Protein AF-A0A0L7LI55-F1 (afdb_monomer_lite)

Secondary structure (DSSP, 8-state):
--TTS---BTTTBT----HHHHHHHHHT--PPPPEEEEEEEEE---EEPPSSS---------TTTTSTT--SEEEEEEEEEEE--S-GGGB------TT-------B-EEEEEEEEEEEESSPTTTT---SSTTSHHHHHHHHHHHHHTT-

Sequence (151 aa):
MNGVGLEFNHLFGFGVLDAGAMTALAANWRSVPPRYHCEAGAVNTHMEVPTEGTIKLTIDTSACAGTPSEVRYLEHVQAVVSANATRRGDLELFLTSPMGTNPDSWRGFVRGWSLVLHGTRSAPYAQLEPQDPHSKLAVVKKAHEDNAAIK

Organism: Operophtera brumata (NCBI:txid104452)

InterPro domains:
  IPR002884 P domain [PF01483] (74-101)
  IPR002884 P domain [PS51829] (31-151)
  IPR008979 Galactose-binding-like domain superfamily [SSF49785] (24-125)

Structure (mmCIF, N/CA/C/O backbone):
data_AF-A0A0L7LI55-F1
#
_entry.id   AF-A0A0L7LI55-F1
#
loop_
_atom_site.group_PDB
_atom_site.id
_atom_site.type_symbol
_atom_site.label_atom_id
_atom_site.label_alt_id
_atom_site.label_comp_id
_atom_site.label_asym_id
_atom_site.label_entity_id
_atom_site.label_seq_id
_atom_site.pdbx_PDB_ins_code
_atom_site.Cartn_x
_atom_site.Cartn_y
_atom_site.Cartn_z
_atom_site.occupancy
_atom_site.B_iso_or_equiv
_atom_site.auth_seq_id
_atom_site.auth_comp_id
_atom_site.auth_asym_id
_atom_site.auth_atom_id
_atom_site.pdbx_PDB_model_num
ATOM 1 N N . MET A 1 1 ? -3.798 10.333 -5.247 1.00 78.56 1 MET A N 1
ATOM 2 C CA . MET A 1 1 ? -2.367 10.039 -5.478 1.00 78.56 1 MET A CA 1
ATOM 3 C C . MET A 1 1 ? -1.773 9.505 -4.182 1.00 78.56 1 MET A C 1
ATOM 5 O O . MET A 1 1 ? -2.159 9.998 -3.130 1.00 78.56 1 MET A O 1
ATOM 9 N N . ASN A 1 2 ? -0.935 8.469 -4.234 1.00 84.81 2 ASN A N 1
ATOM 10 C CA . ASN A 1 2 ? -0.283 7.882 -3.060 1.00 84.81 2 ASN A CA 1
ATOM 11 C C . ASN A 1 2 ? 1.056 8.580 -2.740 1.00 84.81 2 ASN A C 1
ATOM 13 O O . ASN A 1 2 ? 1.486 9.469 -3.474 1.00 84.81 2 ASN A O 1
ATOM 17 N N . GLY A 1 3 ? 1.737 8.144 -1.674 1.00 82.94 3 GLY A N 1
ATOM 18 C CA . GLY A 1 3 ? 2.990 8.756 -1.210 1.00 82.94 3 GLY A CA 1
ATOM 19 C C . GLY A 1 3 ? 4.163 8.715 -2.201 1.00 82.94 3 GLY A C 1
ATOM 20 O O . GLY A 1 3 ? 5.099 9.489 -2.051 1.00 82.94 3 GLY A O 1
ATOM 21 N N . VAL A 1 4 ? 4.120 7.863 -3.231 1.00 87.75 4 VAL A N 1
ATOM 22 C CA . VAL A 1 4 ? 5.161 7.791 -4.277 1.00 87.75 4 VAL A CA 1
ATOM 23 C C . VAL A 1 4 ? 4.740 8.464 -5.588 1.00 87.75 4 VAL A C 1
ATOM 25 O O . VAL A 1 4 ? 5.432 8.333 -6.590 1.00 87.75 4 VAL A O 1
ATOM 28 N N . GLY A 1 5 ? 3.605 9.170 -5.609 1.00 87.62 5 GLY A N 1
ATOM 29 C CA . GLY A 1 5 ? 3.144 9.909 -6.787 1.00 87.62 5 GLY A CA 1
ATOM 30 C C . GLY A 1 5 ? 2.316 9.096 -7.788 1.00 87.62 5 GLY A C 1
ATOM 31 O O . GLY A 1 5 ? 2.002 9.595 -8.864 1.00 87.62 5 GLY A O 1
ATOM 32 N N . LEU A 1 6 ? 1.925 7.860 -7.456 1.00 90.69 6 LEU A N 1
ATOM 33 C CA . LEU A 1 6 ? 1.047 7.053 -8.304 1.00 90.69 6 LEU A CA 1
ATOM 34 C C . LEU A 1 6 ? -0.430 7.299 -7.986 1.00 90.69 6 LEU A C 1
ATOM 36 O O . LEU A 1 6 ? -0.837 7.435 -6.828 1.00 90.69 6 LEU A O 1
ATOM 40 N N . GLU A 1 7 ? -1.263 7.310 -9.020 1.00 90.12 7 GLU A N 1
ATOM 41 C CA . GLU A 1 7 ? -2.712 7.287 -8.854 1.00 90.12 7 GLU A CA 1
ATOM 42 C C . GLU A 1 7 ? -3.189 5.896 -8.441 1.00 90.12 7 GLU A C 1
ATOM 44 O O . GLU A 1 7 ? -2.714 4.877 -8.941 1.00 90.12 7 GLU A O 1
ATOM 49 N N . PHE A 1 8 ? -4.136 5.864 -7.508 1.00 89.56 8 PHE A N 1
ATOM 50 C CA . PHE A 1 8 ? -4.749 4.642 -7.016 1.00 89.56 8 PHE A CA 1
ATOM 51 C C . PHE A 1 8 ? -6.235 4.891 -6.796 1.00 89.56 8 PHE A C 1
ATOM 53 O O . PHE A 1 8 ? -6.627 5.949 -6.298 1.00 89.56 8 PHE A O 1
ATOM 60 N N . ASN A 1 9 ? -7.047 3.901 -7.140 1.00 90.19 9 ASN A N 1
ATOM 61 C CA . ASN A 1 9 ? -8.477 3.899 -6.901 1.00 90.19 9 ASN A CA 1
ATOM 62 C C . ASN A 1 9 ? -8.900 2.555 -6.294 1.00 90.19 9 ASN A C 1
ATOM 64 O O . ASN A 1 9 ? -8.421 1.506 -6.714 1.00 90.19 9 ASN A O 1
ATOM 68 N N . HIS A 1 10 ? -9.832 2.566 -5.344 1.00 86.56 10 HIS A N 1
ATOM 69 C CA . HIS A 1 10 ? -10.284 1.337 -4.684 1.00 86.56 10 HIS A CA 1
ATOM 70 C C . HIS A 1 10 ? -11.011 0.352 -5.618 1.00 86.56 10 HIS A C 1
ATOM 72 O O . HIS A 1 10 ? -10.994 -0.845 -5.350 1.00 86.56 10 HIS A O 1
ATOM 78 N N . LEU A 1 11 ? -11.618 0.826 -6.712 1.00 90.38 11 LEU A N 1
ATOM 79 C CA . LEU A 1 11 ? -12.323 -0.008 -7.693 1.00 90.38 11 LEU A CA 1
ATOM 80 C C . LEU A 1 11 ? -11.397 -0.548 -8.791 1.00 90.38 11 LEU A C 1
ATOM 82 O O . LEU A 1 11 ? -11.627 -1.642 -9.298 1.00 90.38 11 LEU A O 1
ATOM 86 N N . PHE A 1 12 ? -10.361 0.211 -9.167 1.00 91.56 12 PHE A N 1
ATOM 87 C CA . PHE A 1 12 ? -9.531 -0.081 -10.349 1.00 91.56 12 PHE A CA 1
ATOM 88 C C . PHE A 1 12 ? -8.035 -0.250 -10.043 1.00 91.56 12 PHE A C 1
ATOM 90 O O . PHE A 1 12 ? -7.229 -0.442 -10.953 1.00 91.56 12 PHE A O 1
ATOM 97 N N . GLY A 1 13 ? -7.634 -0.156 -8.776 1.00 93.06 13 GLY A N 1
ATOM 98 C CA . GLY A 1 13 ? -6.241 -0.215 -8.351 1.00 93.06 13 GLY A CA 1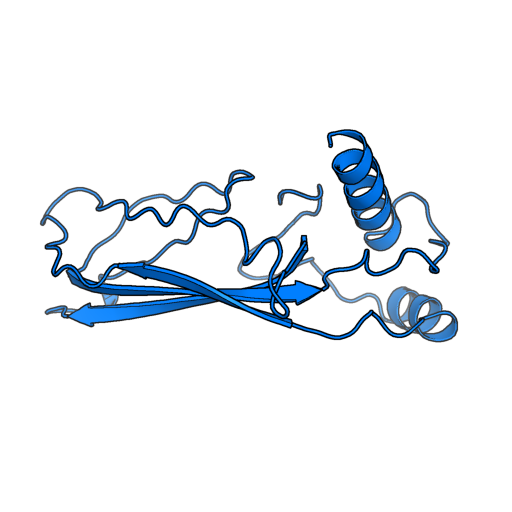
ATOM 99 C C . GLY A 1 13 ? -5.399 0.869 -9.021 1.00 93.06 13 GLY A C 1
ATOM 100 O O . GLY A 1 13 ? -5.746 2.048 -8.994 1.00 93.06 13 GLY A O 1
ATOM 101 N N . PHE A 1 14 ? -4.300 0.458 -9.652 1.00 93.75 14 PHE A N 1
ATOM 102 C CA . PHE A 1 14 ? -3.416 1.343 -10.416 1.00 93.75 14 PHE A CA 1
ATOM 103 C C . PHE A 1 14 ? -3.878 1.566 -11.872 1.00 93.75 14 PHE A C 1
ATOM 105 O O . PHE A 1 14 ? -3.106 2.089 -12.675 1.00 93.75 14 PHE A O 1
ATOM 112 N N . GLY A 1 15 ? -5.093 1.159 -12.248 1.00 94.69 15 GLY A N 1
ATOM 113 C CA . GLY A 1 15 ? -5.648 1.329 -13.594 1.00 94.69 15 GLY A CA 1
ATOM 114 C C . GLY A 1 15 ? -5.561 0.076 -14.470 1.00 94.69 15 GLY A C 1
ATOM 115 O O . GLY A 1 15 ? -5.266 -1.020 -13.998 1.00 94.69 15 GLY A O 1
ATOM 116 N N . VAL A 1 16 ? -5.845 0.249 -15.761 1.00 94.88 16 VAL A N 1
ATOM 117 C CA . VAL A 1 16 ? -5.957 -0.845 -16.740 1.00 94.88 16 VAL A CA 1
ATOM 118 C C . VAL A 1 16 ? -4.604 -1.528 -16.975 1.00 94.88 16 VAL A C 1
ATOM 120 O O . VAL A 1 16 ? -3.557 -0.878 -16.990 1.00 94.88 16 VAL A O 1
ATOM 123 N N . LEU A 1 17 ? -4.633 -2.850 -17.157 1.00 95.00 17 LEU A N 1
ATOM 124 C CA . LEU A 1 17 ? -3.458 -3.641 -17.518 1.00 95.00 17 LEU A CA 1
ATOM 125 C C . LEU A 1 17 ? -3.086 -3.412 -18.985 1.00 95.00 17 LEU A C 1
ATOM 127 O O . LEU A 1 17 ? -3.921 -3.569 -19.874 1.00 95.00 17 LEU A O 1
ATOM 131 N N . ASP A 1 18 ? -1.813 -3.123 -19.230 1.00 94.38 18 ASP A N 1
ATOM 132 C CA . ASP A 1 18 ? -1.231 -3.077 -20.568 1.00 94.38 18 ASP A CA 1
ATOM 133 C C . ASP A 1 18 ? -0.339 -4.309 -20.763 1.00 94.38 18 ASP A C 1
ATOM 135 O O . ASP A 1 18 ? 0.761 -4.399 -20.214 1.00 94.38 18 ASP A O 1
ATOM 139 N N . ALA A 1 19 ? -0.826 -5.279 -21.538 1.00 95.88 19 ALA A N 1
ATOM 140 C CA . ALA A 1 19 ? -0.105 -6.522 -21.802 1.00 95.88 19 ALA A CA 1
ATOM 141 C C . ALA A 1 19 ? 1.231 -6.295 -22.539 1.00 95.88 19 ALA A C 1
ATOM 143 O O . ALA A 1 19 ? 2.200 -7.018 -22.291 1.00 95.88 19 ALA A O 1
ATOM 144 N N . GLY A 1 20 ? 1.306 -5.287 -23.414 1.00 93.94 20 GLY A N 1
ATOM 145 C CA . GLY A 1 20 ? 2.529 -4.926 -24.129 1.00 93.94 20 GLY A CA 1
ATOM 146 C C . GLY A 1 20 ? 3.574 -4.359 -23.173 1.00 93.94 20 GLY A C 1
ATOM 147 O O . GLY A 1 20 ? 4.702 -4.848 -23.123 1.00 93.94 20 GLY A O 1
ATOM 148 N N . ALA A 1 21 ? 3.178 -3.402 -22.332 1.00 91.69 21 ALA A N 1
ATOM 149 C CA . ALA A 1 21 ? 4.071 -2.825 -21.331 1.00 91.69 21 ALA A CA 1
ATOM 150 C C . ALA A 1 21 ? 4.513 -3.857 -20.277 1.00 91.69 21 ALA A C 1
ATOM 152 O O . ALA A 1 21 ? 5.678 -3.875 -19.876 1.00 91.69 21 ALA A O 1
ATOM 153 N N . MET A 1 22 ? 3.614 -4.753 -19.849 1.00 93.75 22 MET A N 1
ATOM 154 C CA . MET A 1 22 ? 3.940 -5.811 -18.886 1.00 93.75 22 MET A CA 1
ATOM 155 C C . MET A 1 22 ? 4.967 -6.801 -19.438 1.00 93.75 22 MET A C 1
ATOM 157 O O . MET A 1 22 ? 5.927 -7.125 -18.744 1.00 93.75 22 MET A O 1
ATOM 161 N N . THR A 1 23 ? 4.788 -7.278 -20.673 1.00 95.00 23 THR A N 1
ATOM 162 C CA . THR A 1 23 ? 5.717 -8.237 -21.296 1.00 95.00 23 THR A CA 1
ATOM 163 C C . THR A 1 23 ? 7.066 -7.593 -21.624 1.00 95.00 23 THR A C 1
ATOM 165 O O . THR A 1 23 ? 8.105 -8.202 -21.370 1.00 95.00 23 THR A O 1
ATOM 168 N N . ALA A 1 24 ? 7.070 -6.340 -22.093 1.00 92.06 24 ALA A N 1
ATOM 169 C CA . ALA A 1 24 ? 8.290 -5.568 -22.325 1.00 92.06 24 ALA A CA 1
ATOM 170 C C . ALA A 1 24 ? 9.098 -5.346 -21.034 1.00 92.06 24 ALA A C 1
ATOM 172 O O . ALA A 1 24 ? 10.321 -5.505 -21.030 1.00 92.06 24 ALA A O 1
ATOM 173 N N . LEU A 1 25 ? 8.421 -5.034 -19.922 1.00 92.81 25 LEU A N 1
ATOM 174 C CA . LEU A 1 25 ? 9.063 -4.898 -18.615 1.00 92.81 25 LEU A CA 1
ATOM 175 C C . LEU A 1 25 ? 9.547 -6.251 -18.071 1.00 92.81 25 LEU A C 1
ATOM 177 O O . LEU A 1 25 ? 10.646 -6.329 -17.526 1.00 92.81 25 LEU A O 1
ATOM 181 N N . ALA A 1 26 ? 8.764 -7.320 -18.248 1.00 94.00 26 ALA A N 1
ATOM 182 C CA . ALA A 1 26 ? 9.105 -8.665 -17.786 1.00 94.00 26 ALA A CA 1
ATOM 183 C C . ALA A 1 26 ? 10.397 -9.202 -18.420 1.00 94.00 26 ALA A C 1
ATOM 185 O O . ALA A 1 26 ? 11.185 -9.849 -17.733 1.00 94.00 26 ALA A O 1
ATOM 186 N N . ALA A 1 27 ? 10.647 -8.894 -19.697 1.00 93.38 27 ALA A N 1
ATOM 187 C CA . ALA A 1 27 ? 11.851 -9.327 -20.410 1.00 93.38 27 ALA A CA 1
ATOM 188 C C . ALA A 1 27 ? 13.156 -8.839 -19.753 1.00 93.38 27 ALA A C 1
ATOM 190 O O . ALA A 1 27 ? 14.166 -9.537 -19.795 1.00 93.38 27 ALA A O 1
ATOM 191 N N . ASN A 1 28 ? 13.123 -7.665 -19.116 1.00 91.38 28 ASN A N 1
ATOM 192 C CA . ASN A 1 28 ? 14.268 -7.068 -18.425 1.00 91.38 28 ASN A CA 1
ATOM 193 C C . ASN A 1 28 ? 14.108 -7.085 -16.896 1.00 91.38 28 ASN A C 1
ATOM 195 O O . ASN A 1 28 ? 14.877 -6.436 -16.182 1.00 91.38 28 ASN A O 1
ATOM 199 N N . TRP A 1 29 ? 13.101 -7.798 -16.377 1.00 94.19 29 TRP A N 1
ATOM 200 C CA . TRP A 1 29 ? 12.792 -7.799 -14.955 1.00 94.19 29 TRP A CA 1
ATOM 201 C C . TRP A 1 29 ? 13.877 -8.512 -14.153 1.00 94.19 29 TRP A C 1
ATOM 203 O O . TRP A 1 29 ? 14.338 -9.602 -14.490 1.00 94.19 29 TRP A O 1
ATOM 213 N N . ARG A 1 30 ? 14.252 -7.903 -13.032 1.00 93.44 30 ARG A N 1
ATOM 214 C CA . ARG A 1 30 ? 15.191 -8.457 -12.063 1.00 93.44 30 ARG A CA 1
ATOM 215 C C . ARG A 1 30 ? 14.449 -8.712 -10.768 1.00 93.44 30 ARG A C 1
ATOM 217 O O . ARG A 1 30 ? 13.634 -7.893 -10.345 1.00 93.44 30 ARG A O 1
ATOM 224 N N . SER A 1 31 ? 14.749 -9.847 -10.144 1.00 94.50 31 SER A N 1
ATOM 225 C CA . SER A 1 31 ? 14.130 -10.217 -8.872 1.00 94.50 31 SER A CA 1
ATOM 226 C C . SER A 1 31 ? 14.374 -9.136 -7.821 1.00 94.50 31 SER A C 1
ATOM 228 O O . SER A 1 31 ? 15.487 -8.622 -7.685 1.00 94.50 31 SER A O 1
ATOM 230 N N . VAL A 1 32 ? 13.316 -8.793 -7.090 1.00 95.50 32 VAL A N 1
ATOM 231 C CA . VAL A 1 32 ? 13.386 -7.849 -5.972 1.00 95.50 32 VAL A CA 1
ATOM 232 C C . VAL A 1 32 ? 14.149 -8.468 -4.788 1.00 95.50 32 VAL A C 1
ATOM 234 O O . VAL A 1 32 ? 14.302 -9.692 -4.730 1.00 95.50 32 VAL A O 1
ATOM 237 N N . PRO A 1 33 ? 14.654 -7.651 -3.843 1.00 96.44 33 PRO A N 1
ATOM 238 C CA . PRO A 1 33 ? 15.295 -8.157 -2.632 1.00 96.44 33 PRO A CA 1
ATOM 239 C C . PRO A 1 33 ? 14.376 -9.062 -1.788 1.00 96.44 33 PRO A C 1
ATOM 241 O O . PRO A 1 33 ? 13.158 -9.051 -1.974 1.00 96.44 33 PRO A O 1
ATOM 244 N N . PRO A 1 34 ? 14.930 -9.809 -0.812 1.00 96.62 34 PRO A N 1
ATOM 245 C CA . PRO A 1 34 ? 14.132 -10.620 0.099 1.00 96.62 34 PRO A CA 1
ATOM 246 C C . PRO A 1 34 ? 13.046 -9.810 0.812 1.00 96.62 34 PRO A C 1
ATOM 248 O O . PRO A 1 34 ? 13.286 -8.696 1.289 1.00 96.62 34 PRO A O 1
ATOM 251 N N . ARG A 1 35 ? 11.861 -10.413 0.912 1.00 96.75 35 ARG A N 1
ATOM 252 C CA . ARG A 1 35 ? 10.714 -9.864 1.632 1.00 96.75 35 ARG A CA 1
ATOM 253 C C . ARG A 1 35 ? 10.861 -10.094 3.135 1.00 96.75 35 ARG A C 1
ATOM 255 O O . ARG A 1 35 ? 11.140 -11.209 3.573 1.00 96.75 35 ARG A O 1
ATOM 262 N N . TYR A 1 36 ? 10.570 -9.062 3.912 1.00 97.62 36 TYR A N 1
ATOM 263 C CA . TYR A 1 36 ? 10.526 -9.075 5.369 1.00 97.62 36 TYR A CA 1
ATOM 264 C C . TYR A 1 36 ? 9.091 -8.935 5.888 1.00 97.62 36 TYR A C 1
ATOM 266 O O . TYR A 1 36 ? 8.174 -8.509 5.180 1.00 97.62 36 TYR A O 1
ATOM 274 N N . HIS A 1 37 ? 8.903 -9.338 7.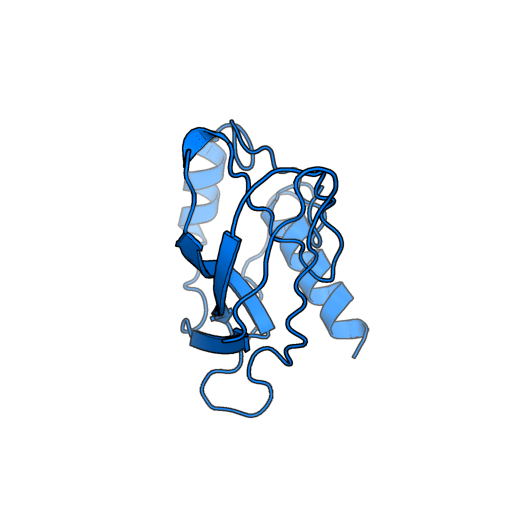142 1.00 97.06 37 HIS A N 1
ATOM 275 C CA . HIS A 1 37 ? 7.651 -9.243 7.882 1.00 97.06 37 HIS A CA 1
ATOM 276 C C . HIS A 1 37 ? 7.934 -8.532 9.202 1.00 97.06 37 HIS A C 1
ATOM 278 O O . HIS A 1 37 ? 8.668 -9.058 10.038 1.00 97.06 37 HIS A O 1
ATOM 284 N N . CYS A 1 38 ? 7.389 -7.329 9.351 1.00 97.25 38 CYS A N 1
ATOM 285 C CA . CYS A 1 38 ? 7.549 -6.493 10.530 1.00 97.25 38 CYS A CA 1
ATOM 286 C C . CYS A 1 38 ? 6.219 -6.397 11.277 1.00 97.25 38 CYS A C 1
ATOM 288 O O . CYS A 1 38 ? 5.247 -5.844 10.759 1.00 97.25 38 CYS A O 1
ATOM 290 N N . GLU A 1 39 ? 6.193 -6.904 12.506 1.00 96.75 39 GLU A N 1
ATOM 291 C CA . GLU A 1 39 ? 5.142 -6.603 13.475 1.00 96.75 39 GLU A CA 1
ATOM 292 C C . GLU A 1 39 ? 5.376 -5.180 13.992 1.00 96.75 39 GLU A C 1
ATOM 294 O O . GLU A 1 39 ? 6.218 -4.927 14.851 1.00 96.75 39 GLU A O 1
ATOM 299 N N . ALA A 1 40 ? 4.681 -4.221 13.389 1.00 92.56 40 ALA A N 1
ATOM 300 C CA . ALA A 1 40 ? 4.969 -2.799 13.524 1.00 92.56 40 ALA A CA 1
ATOM 301 C C . ALA A 1 40 ? 4.345 -2.160 14.775 1.00 92.56 40 ALA A C 1
ATOM 303 O O . ALA A 1 40 ? 4.651 -1.008 15.078 1.00 92.56 40 ALA A O 1
ATOM 304 N N . GLY A 1 41 ? 3.497 -2.894 15.495 1.00 91.94 41 GLY A N 1
ATOM 305 C CA . GLY A 1 41 ? 2.895 -2.480 16.758 1.00 91.94 41 GLY A CA 1
ATOM 306 C C . GLY A 1 41 ? 1.511 -3.089 16.964 1.00 91.94 41 GLY A C 1
ATOM 307 O O . GLY A 1 41 ? 0.903 -3.625 16.034 1.00 91.94 41 GLY A O 1
ATOM 308 N N . ALA A 1 42 ? 1.000 -2.987 18.189 1.00 91.44 42 ALA A N 1
ATOM 309 C CA . ALA A 1 42 ? -0.356 -3.394 18.530 1.00 91.44 42 ALA A CA 1
ATOM 310 C C . ALA A 1 42 ? -0.941 -2.506 19.632 1.00 91.44 42 ALA A C 1
ATOM 312 O O . ALA A 1 42 ? -0.241 -2.098 20.558 1.00 91.44 42 ALA A O 1
ATOM 313 N N . VAL A 1 43 ? -2.241 -2.249 19.545 1.00 87.69 43 VAL A N 1
ATOM 314 C CA . VAL A 1 43 ? -3.038 -1.563 20.561 1.00 87.69 43 VAL A CA 1
ATOM 315 C C . VAL A 1 43 ? -4.100 -2.542 21.042 1.00 87.69 43 VAL A C 1
ATOM 317 O O . VAL A 1 43 ? -5.011 -2.886 20.294 1.00 87.69 43 VAL A O 1
ATOM 320 N N . ASN A 1 44 ? -3.981 -2.992 22.292 1.00 84.44 44 ASN A N 1
ATOM 321 C CA . ASN A 1 44 ? -4.858 -4.006 22.897 1.00 84.44 44 ASN A CA 1
ATOM 322 C C . ASN A 1 44 ? -5.850 -3.410 23.909 1.00 84.44 44 ASN A C 1
ATOM 324 O O . ASN A 1 44 ? -6.241 -4.066 24.873 1.00 84.44 44 ASN A O 1
ATOM 328 N N . THR A 1 45 ? -6.222 -2.146 23.731 1.00 80.56 45 THR A N 1
ATOM 329 C CA . THR A 1 45 ? -7.209 -1.471 24.574 1.00 80.56 45 THR A CA 1
ATOM 330 C C . 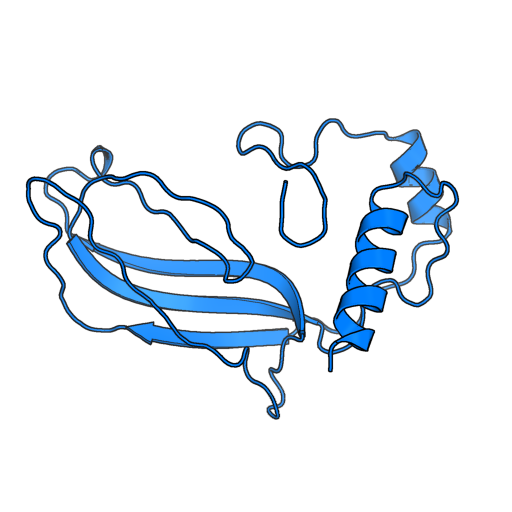THR A 1 45 ? -8.603 -1.584 23.975 1.00 80.56 45 THR A C 1
ATOM 332 O O . THR A 1 45 ? -8.817 -1.319 22.794 1.00 80.56 45 THR A O 1
ATOM 335 N N . HIS A 1 46 ? -9.566 -1.941 24.826 1.00 80.44 46 HIS A N 1
ATOM 336 C CA . HIS A 1 46 ? -10.973 -1.931 24.459 1.00 80.44 46 HIS A CA 1
ATOM 337 C C . HIS A 1 46 ? -11.443 -0.485 24.317 1.00 80.44 46 HIS A C 1
ATOM 339 O O . HIS A 1 46 ? -11.433 0.262 25.295 1.00 80.44 46 HIS A O 1
ATOM 345 N N . MET A 1 47 ? -11.844 -0.097 23.110 1.00 80.44 47 MET A N 1
ATOM 346 C CA . MET A 1 47 ? -12.316 1.252 22.840 1.00 80.44 47 MET A CA 1
ATOM 347 C C . MET A 1 47 ? -13.707 1.234 22.227 1.00 80.44 47 MET A C 1
ATOM 349 O O . MET A 1 47 ? -13.992 0.537 21.247 1.00 80.44 47 MET A O 1
ATOM 353 N N . GLU A 1 48 ? -14.569 2.031 22.842 1.00 79.31 48 GLU A N 1
ATOM 354 C CA . GLU A 1 48 ? -15.916 2.279 22.369 1.00 79.31 48 GLU A CA 1
ATOM 355 C C . GLU A 1 48 ? -15.860 3.231 21.172 1.00 79.31 48 GLU A C 1
ATOM 357 O O . GLU A 1 48 ? -15.229 4.286 21.268 1.00 79.31 48 GLU A O 1
ATOM 362 N N . VAL A 1 49 ? -16.487 2.880 20.041 1.00 75.81 49 VAL A N 1
ATOM 363 C CA . VAL A 1 49 ? -16.717 3.893 19.000 1.00 75.81 49 VAL A CA 1
ATOM 364 C C . VAL A 1 49 ? -18.010 4.609 19.375 1.00 75.81 49 VAL A C 1
ATOM 366 O O . VAL A 1 49 ? -19.031 3.944 19.567 1.00 75.81 49 VAL A O 1
ATOM 369 N N . PRO A 1 50 ? -17.983 5.942 19.515 1.00 72.75 50 PRO A N 1
ATOM 370 C CA . PRO A 1 50 ? -19.158 6.699 19.915 1.00 72.75 50 PRO A CA 1
ATOM 371 C C . PRO A 1 50 ? -20.289 6.570 18.886 1.00 72.75 50 PRO A C 1
ATOM 373 O O . PRO A 1 50 ? -20.052 6.357 17.696 1.00 72.75 50 PRO A O 1
ATOM 376 N N . THR A 1 51 ? -21.531 6.733 19.352 1.00 66.75 51 THR A N 1
ATOM 377 C CA . THR A 1 51 ? -22.747 6.680 18.516 1.00 66.75 51 THR A CA 1
ATOM 378 C C . THR A 1 51 ? -22.713 7.693 17.370 1.00 66.75 51 THR A C 1
ATOM 380 O O . THR A 1 51 ? -23.219 7.421 16.282 1.00 66.75 51 THR A O 1
ATOM 383 N N . GLU A 1 52 ? -22.079 8.841 17.611 1.00 68.06 52 GLU A N 1
ATOM 384 C CA . GLU A 1 52 ? -21.773 9.868 16.623 1.00 68.06 52 GLU A CA 1
ATOM 385 C C . GLU A 1 52 ? -20.288 10.231 16.729 1.00 68.06 52 GLU A C 1
ATOM 387 O O . GLU A 1 52 ? -19.763 10.419 17.827 1.00 68.06 52 GLU A O 1
ATOM 392 N N . GLY A 1 53 ? -19.604 10.326 15.588 1.00 69.31 53 GLY A N 1
ATOM 393 C CA . GLY A 1 53 ? -18.186 10.678 15.517 1.00 69.31 53 GLY A CA 1
ATOM 394 C C . GLY A 1 53 ? -17.286 9.529 15.067 1.00 69.31 53 GLY A C 1
ATOM 395 O O . GLY A 1 53 ? -17.723 8.557 14.458 1.00 69.31 53 GLY A O 1
ATOM 396 N N . THR A 1 54 ? -15.985 9.677 15.305 1.00 75.44 54 THR A N 1
ATOM 397 C CA . THR A 1 54 ? -14.946 8.744 14.849 1.00 75.44 54 THR A CA 1
ATOM 398 C C . THR A 1 54 ? -13.968 8.495 15.973 1.00 75.44 54 THR A C 1
ATOM 400 O O . THR A 1 54 ? -13.609 9.422 16.700 1.00 75.44 54 THR A O 1
ATOM 403 N N . ILE A 1 55 ? -13.487 7.260 16.076 1.00 81.69 55 ILE A N 1
ATOM 404 C CA . ILE A 1 55 ? -12.300 6.977 16.868 1.00 81.69 55 ILE A CA 1
ATOM 405 C C . ILE A 1 55 ? -11.075 6.950 15.960 1.00 81.69 55 ILE A C 1
ATOM 407 O O . ILE A 1 55 ? -11.076 6.308 14.912 1.00 81.69 55 ILE A O 1
ATOM 411 N N . LYS A 1 56 ? -10.014 7.641 16.371 1.00 80.88 56 LYS A N 1
ATOM 412 C CA . LYS A 1 56 ? -8.726 7.593 15.686 1.00 80.88 56 LYS A CA 1
ATOM 413 C C . LYS A 1 56 ? -7.731 6.840 16.548 1.00 80.88 56 LYS A C 1
ATOM 415 O O . LYS A 1 56 ? -7.426 7.268 17.658 1.00 80.88 56 LYS A O 1
ATOM 420 N N . LEU A 1 57 ? -7.230 5.731 16.017 1.00 84.88 57 LEU A N 1
ATOM 421 C CA . LEU A 1 57 ? -6.180 4.938 16.642 1.00 84.88 57 LEU A CA 1
ATOM 422 C C . LEU A 1 57 ? -4.883 5.143 15.873 1.00 84.88 57 LEU A C 1
ATOM 424 O O . LEU A 1 57 ? -4.870 5.048 14.647 1.00 84.88 57 LEU A O 1
ATOM 428 N N . THR A 1 58 ? -3.801 5.404 16.598 1.00 84.81 58 THR A N 1
ATOM 429 C CA . THR A 1 58 ? -2.482 5.647 16.012 1.00 84.81 58 THR A CA 1
ATOM 430 C C . THR A 1 58 ? -1.503 4.606 16.536 1.00 84.81 58 THR A C 1
ATOM 432 O O . THR A 1 58 ? -1.464 4.336 17.735 1.00 84.81 58 THR A O 1
ATOM 435 N N . ILE A 1 59 ? -0.720 4.025 15.629 1.00 87.75 59 ILE A N 1
ATOM 436 C CA . ILE A 1 59 ? 0.484 3.262 15.956 1.00 87.75 59 ILE A CA 1
ATOM 437 C C . ILE A 1 59 ? 1.660 4.047 15.389 1.00 87.75 59 ILE A C 1
ATOM 439 O O . ILE A 1 59 ? 1.786 4.180 14.171 1.00 87.75 59 ILE A O 1
ATOM 443 N N . ASP A 1 60 ? 2.518 4.539 16.277 1.00 88.19 60 ASP A N 1
ATOM 444 C CA . ASP A 1 60 ? 3.814 5.086 15.895 1.00 88.19 60 ASP A CA 1
ATOM 445 C C . ASP A 1 60 ? 4.796 3.926 15.746 1.00 88.19 60 ASP A C 1
ATOM 447 O O . ASP A 1 60 ? 5.025 3.156 16.680 1.00 88.19 60 ASP A O 1
ATOM 451 N N . THR A 1 61 ? 5.358 3.769 14.549 1.00 89.38 61 THR A N 1
ATOM 452 C CA . THR A 1 61 ? 6.237 2.646 14.229 1.00 89.38 61 THR A CA 1
ATOM 453 C C . THR A 1 61 ? 7.509 3.104 13.538 1.00 89.38 61 THR A C 1
ATOM 455 O O . THR A 1 61 ? 7.492 3.976 12.673 1.00 89.38 61 THR A O 1
ATOM 458 N N . SER A 1 62 ? 8.623 2.461 13.884 1.00 92.50 62 SER A N 1
ATOM 459 C CA . SER A 1 62 ? 9.901 2.600 13.184 1.00 92.50 62 SER A CA 1
ATOM 460 C C . SER A 1 62 ? 10.050 1.614 12.020 1.00 92.50 62 SER A C 1
ATOM 462 O O . SER A 1 62 ? 11.142 1.490 11.471 1.00 92.50 62 SER A O 1
ATOM 464 N N . ALA A 1 63 ? 8.991 0.864 11.676 1.00 94.00 63 ALA A N 1
ATOM 465 C CA . ALA A 1 63 ? 9.028 -0.221 10.692 1.00 94.00 63 ALA A CA 1
ATOM 466 C C . ALA A 1 63 ? 10.154 -1.242 10.968 1.00 94.00 63 ALA A C 1
ATOM 468 O O . ALA A 1 63 ? 10.834 -1.725 10.058 1.00 94.00 63 ALA A O 1
ATOM 469 N N . CYS A 1 64 ? 10.345 -1.568 12.252 1.00 96.62 64 CYS A N 1
ATOM 470 C CA . CYS A 1 64 ? 11.368 -2.494 12.738 1.00 96.62 64 CYS A CA 1
ATOM 471 C C . CYS A 1 64 ? 12.813 -2.047 12.429 1.00 96.62 64 CYS A C 1
ATOM 473 O O . CYS A 1 64 ? 13.692 -2.884 12.223 1.00 96.62 64 CYS A O 1
ATOM 475 N N . ALA A 1 65 ? 13.080 -0.736 12.389 1.00 95.25 65 ALA A N 1
ATOM 476 C CA . ALA A 1 65 ? 14.417 -0.194 12.138 1.00 95.25 65 ALA A CA 1
ATOM 477 C C . ALA A 1 65 ? 15.494 -0.832 13.038 1.00 95.25 65 ALA A C 1
ATOM 479 O O . ALA A 1 65 ? 15.331 -0.927 14.254 1.00 95.25 65 ALA A O 1
ATOM 480 N N . GLY A 1 66 ? 16.608 -1.259 12.432 1.00 94.62 66 GLY A N 1
ATOM 481 C CA . GLY A 1 66 ? 17.745 -1.854 13.142 1.00 94.62 66 GLY A CA 1
ATOM 482 C C . GLY A 1 66 ? 17.603 -3.340 13.494 1.00 94.62 66 GLY A C 1
ATOM 483 O O . GLY A 1 66 ? 18.558 -3.927 13.999 1.00 94.62 66 GLY A O 1
ATOM 484 N N . THR A 1 67 ? 16.465 -3.980 13.209 1.00 96.25 67 THR A N 1
ATOM 485 C CA . THR A 1 67 ? 16.265 -5.415 13.470 1.00 96.25 67 THR A CA 1
ATOM 486 C C . THR A 1 67 ? 16.400 -6.255 12.188 1.00 96.25 67 THR A C 1
ATOM 488 O O . THR A 1 67 ? 16.428 -5.724 11.071 1.00 96.25 67 THR A O 1
ATOM 491 N N . PRO A 1 68 ? 16.454 -7.598 12.281 1.00 95.94 68 PRO A N 1
ATOM 492 C CA . PRO A 1 68 ? 16.382 -8.483 11.115 1.00 95.94 68 PRO A CA 1
ATOM 493 C C . PRO A 1 68 ? 15.094 -8.347 10.281 1.00 95.94 68 PRO A C 1
ATOM 495 O O . PRO A 1 68 ? 15.111 -8.711 9.109 1.00 95.94 68 PRO A O 1
ATOM 498 N N . SER A 1 69 ? 14.014 -7.783 10.828 1.00 96.31 69 SER A N 1
ATOM 499 C CA . SER A 1 69 ? 12.721 -7.603 10.151 1.00 96.31 69 SER A CA 1
ATOM 500 C C . SER A 1 69 ? 12.477 -6.189 9.609 1.00 96.31 69 SER A C 1
ATOM 502 O O . SER A 1 69 ? 11.365 -5.895 9.182 1.00 96.31 69 SER A O 1
ATOM 504 N N . GLU A 1 70 ? 13.495 -5.322 9.597 1.00 96.88 70 GLU A N 1
ATOM 505 C CA . GLU A 1 70 ? 13.394 -3.949 9.087 1.00 96.88 70 GLU A CA 1
ATOM 506 C C . GLU A 1 70 ? 12.801 -3.870 7.669 1.00 96.88 70 GLU A C 1
ATOM 508 O O . GLU A 1 70 ? 13.325 -4.480 6.729 1.00 96.88 70 GLU A O 1
ATOM 513 N N . VAL A 1 71 ? 11.760 -3.045 7.511 1.00 96.62 71 VAL A N 1
ATOM 514 C CA . VAL A 1 71 ? 11.122 -2.723 6.227 1.00 96.62 71 VAL A CA 1
ATOM 515 C C . VAL A 1 71 ? 11.334 -1.241 5.927 1.00 96.62 71 VAL A C 1
ATOM 517 O O . VAL A 1 71 ? 10.914 -0.380 6.693 1.00 96.62 71 VAL A O 1
ATOM 520 N N . ARG A 1 72 ? 11.969 -0.931 4.791 1.00 93.88 72 ARG A N 1
ATOM 521 C CA . ARG A 1 72 ? 12.168 0.453 4.316 1.00 93.88 72 ARG A CA 1
ATOM 522 C C . ARG A 1 72 ? 11.330 0.784 3.088 1.00 93.88 72 ARG A C 1
ATOM 524 O O . ARG A 1 72 ? 10.957 1.936 2.909 1.00 93.88 72 ARG A O 1
ATOM 531 N N . TYR A 1 73 ? 11.040 -0.218 2.264 1.00 94.31 73 TYR A N 1
ATOM 532 C CA . TYR A 1 73 ? 10.250 -0.088 1.046 1.00 94.31 73 TYR A CA 1
ATOM 533 C C . TYR A 1 73 ? 9.037 -0.994 1.172 1.00 94.31 73 TYR A C 1
ATOM 535 O O . TYR A 1 73 ? 9.177 -2.208 1.309 1.00 94.31 73 TYR A O 1
ATOM 543 N N . LEU A 1 74 ? 7.857 -0.386 1.196 1.00 93.56 74 LEU A N 1
ATOM 544 C CA . LEU A 1 74 ? 6.610 -1.057 1.530 1.00 93.56 74 LEU A CA 1
ATOM 545 C C . LEU A 1 74 ? 6.004 -1.752 0.308 1.00 93.56 74 LEU A C 1
ATOM 547 O O . LEU A 1 74 ? 5.952 -1.178 -0.776 1.00 93.56 74 LEU A O 1
ATOM 551 N N . GLU A 1 75 ? 5.496 -2.963 0.510 1.00 94.31 75 GLU A N 1
ATOM 552 C CA . GLU A 1 75 ? 4.753 -3.723 -0.499 1.00 94.31 75 GLU A CA 1
ATOM 553 C C . GLU A 1 75 ? 3.305 -3.933 -0.055 1.00 94.31 75 GLU A C 1
ATOM 555 O O . GLU A 1 75 ? 2.375 -3.506 -0.735 1.00 94.31 75 GLU A O 1
ATOM 560 N N . HIS A 1 76 ? 3.110 -4.558 1.110 1.00 93.69 76 HIS A N 1
ATOM 561 C CA . HIS A 1 76 ? 1.787 -4.858 1.652 1.00 93.69 76 HIS A CA 1
ATOM 562 C C . HIS A 1 76 ? 1.673 -4.373 3.094 1.00 93.69 76 HIS A C 1
ATOM 564 O O . HIS A 1 76 ? 2.614 -4.482 3.882 1.00 93.69 76 HIS A O 1
ATOM 570 N N . VAL A 1 77 ? 0.484 -3.890 3.444 1.00 94.38 77 VAL A N 1
ATOM 571 C CA . VAL A 1 77 ? 0.120 -3.482 4.801 1.00 94.38 77 VAL A CA 1
ATOM 572 C C . VAL A 1 77 ? -1.073 -4.305 5.241 1.00 94.38 77 VAL A C 1
ATOM 574 O O . VAL A 1 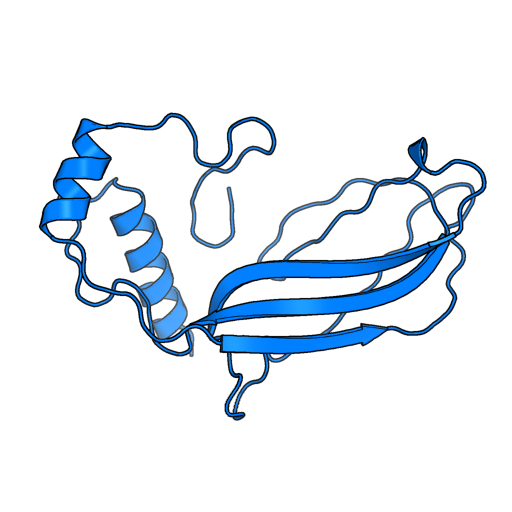77 ? -2.033 -4.453 4.486 1.00 94.38 77 VAL A O 1
ATOM 577 N N . GLN A 1 78 ? -1.026 -4.821 6.463 1.00 94.94 78 GLN A N 1
ATOM 578 C CA . GLN A 1 78 ? -2.151 -5.516 7.069 1.00 94.94 78 GLN A CA 1
ATOM 579 C C . GLN A 1 78 ? -2.479 -4.861 8.409 1.00 94.94 78 GLN A C 1
ATOM 581 O O . GLN A 1 78 ? -1.625 -4.760 9.289 1.00 94.94 78 GLN A O 1
ATOM 586 N N . ALA A 1 79 ? -3.727 -4.426 8.555 1.00 92.12 79 ALA A N 1
ATOM 587 C CA . ALA A 1 79 ? -4.297 -4.056 9.841 1.00 92.12 79 ALA A CA 1
ATOM 588 C C . ALA A 1 79 ? -5.159 -5.225 10.322 1.00 92.12 79 ALA A C 1
ATOM 590 O O . ALA A 1 79 ? -6.185 -5.541 9.719 1.00 92.12 79 ALA A O 1
ATOM 591 N N . VAL A 1 80 ? -4.731 -5.890 11.391 1.00 92.56 80 VAL A N 1
ATOM 592 C CA . VAL A 1 80 ? -5.492 -6.978 12.004 1.00 92.56 80 VAL A CA 1
ATOM 593 C C . VAL A 1 80 ? -6.344 -6.369 13.103 1.00 92.56 80 VAL A C 1
ATOM 595 O O . VAL A 1 80 ? -5.831 -6.025 14.161 1.00 92.56 80 VAL A O 1
ATOM 598 N N . VAL A 1 81 ? -7.638 -6.196 12.840 1.00 90.56 81 VAL A N 1
ATOM 599 C CA . VAL A 1 81 ? -8.574 -5.536 13.759 1.00 90.56 81 VAL A CA 1
ATOM 600 C C . VAL A 1 81 ? -9.480 -6.577 14.407 1.00 90.56 81 VAL A C 1
ATOM 602 O O . VAL A 1 81 ? -10.143 -7.356 13.725 1.00 90.56 81 VAL A O 1
ATOM 605 N N . SER A 1 82 ? -9.541 -6.565 15.734 1.00 89.69 82 SER A N 1
ATOM 606 C CA . SER A 1 82 ? -10.543 -7.288 16.512 1.00 89.69 82 SER A CA 1
ATOM 607 C C . SER A 1 82 ? -11.620 -6.301 16.934 1.00 89.69 82 SER A C 1
ATOM 609 O O . SER A 1 82 ? -11.322 -5.303 17.586 1.00 89.69 82 SER A O 1
ATOM 611 N N . ALA A 1 83 ? -12.869 -6.556 16.557 1.00 87.69 83 ALA A N 1
ATOM 612 C CA . ALA A 1 83 ? -13.980 -5.635 16.754 1.00 87.69 83 ALA A CA 1
ATOM 613 C C . ALA A 1 83 ? -15.253 -6.376 17.180 1.00 87.69 83 ALA A C 1
ATOM 615 O O . ALA A 1 83 ? -15.480 -7.516 16.778 1.00 87.69 83 ALA A O 1
ATOM 616 N N . ASN A 1 84 ? -16.087 -5.724 17.990 1.00 85.19 84 ASN A N 1
ATOM 617 C CA . ASN A 1 84 ? -17.439 -6.190 18.307 1.00 85.19 84 ASN A CA 1
ATOM 618 C C . ASN A 1 84 ? -18.441 -5.171 17.765 1.00 85.19 84 ASN A C 1
ATOM 620 O O . ASN A 1 84 ? -18.163 -3.983 17.785 1.00 85.19 84 ASN A O 1
ATOM 624 N N . ALA A 1 85 ? -19.591 -5.600 17.261 1.00 83.31 85 ALA A N 1
ATOM 625 C CA . ALA A 1 85 ? -20.613 -4.677 16.787 1.00 83.31 85 ALA A CA 1
ATOM 626 C C . ALA A 1 85 ? -21.981 -5.341 16.770 1.00 83.31 85 ALA A C 1
ATOM 628 O O . ALA A 1 85 ? -22.108 -6.502 16.384 1.00 83.31 85 ALA A O 1
ATOM 629 N N . THR A 1 86 ? -23.013 -4.572 17.112 1.00 85.44 86 THR A N 1
ATOM 630 C CA . THR A 1 86 ? -24.412 -5.001 16.973 1.00 85.44 86 THR A CA 1
ATOM 631 C C . THR A 1 86 ? -24.778 -5.231 15.505 1.00 85.44 86 THR A C 1
ATOM 633 O O . THR A 1 86 ? -25.465 -6.197 15.185 1.00 85.44 86 THR A O 1
ATOM 636 N N . ARG A 1 87 ? -24.275 -4.382 14.595 1.00 86.00 87 ARG A N 1
ATOM 637 C CA . ARG A 1 87 ? -24.399 -4.528 13.137 1.00 86.00 87 ARG A CA 1
ATOM 638 C C . ARG A 1 87 ? -23.037 -4.341 12.475 1.00 86.00 87 ARG A C 1
ATOM 640 O O . ARG A 1 87 ? -22.527 -3.232 12.415 1.00 86.00 87 ARG A O 1
ATOM 647 N N . ARG A 1 88 ? -22.449 -5.411 11.933 1.00 88.06 88 ARG A N 1
ATOM 648 C CA . ARG A 1 88 ? -21.133 -5.340 11.264 1.00 88.06 88 ARG A CA 1
ATOM 649 C C . ARG A 1 88 ? -21.134 -4.453 10.008 1.00 88.06 88 ARG A C 1
ATOM 651 O O . ARG A 1 88 ? -20.117 -3.857 9.700 1.00 88.06 88 ARG A O 1
ATOM 658 N N . GLY A 1 89 ? -22.249 -4.382 9.278 1.00 87.69 89 GLY A N 1
ATOM 659 C CA . GLY A 1 89 ? -22.349 -3.582 8.044 1.00 87.69 89 GLY A CA 1
ATOM 660 C C . GLY A 1 89 ? -22.334 -2.069 8.269 1.00 87.69 89 GLY A C 1
ATOM 661 O O . GLY A 1 89 ? -22.150 -1.320 7.323 1.00 87.69 89 GLY A O 1
ATOM 662 N N . ASP A 1 90 ? -22.501 -1.635 9.517 1.00 84.88 90 ASP A N 1
ATOM 663 C CA . ASP A 1 90 ? -22.395 -0.234 9.912 1.00 84.88 90 ASP A CA 1
ATOM 664 C C . ASP A 1 90 ? -20.926 0.191 10.102 1.00 84.88 90 ASP A C 1
ATOM 666 O O . ASP A 1 90 ? -20.645 1.384 10.220 1.00 84.88 90 ASP A O 1
ATOM 670 N N . LEU A 1 91 ? -20.010 -0.785 10.175 1.00 82.62 91 LEU A N 1
ATOM 671 C CA . LEU A 1 91 ? -18.594 -0.556 10.416 1.00 82.62 91 LEU A CA 1
ATOM 672 C C . LEU A 1 91 ? -17.857 -0.193 9.146 1.00 82.62 91 LEU A C 1
ATOM 674 O O . LEU A 1 91 ? -17.937 -0.918 8.157 1.00 82.62 91 LEU A O 1
ATOM 678 N N . GLU A 1 92 ? -17.010 0.818 9.241 1.00 83.00 92 GLU A N 1
ATOM 679 C CA . GLU A 1 92 ? -16.029 1.095 8.206 1.00 83.00 92 GLU A CA 1
ATOM 680 C C . GLU A 1 92 ? -14.700 1.414 8.866 1.00 83.00 92 GLU A C 1
ATOM 682 O O . GLU A 1 92 ? -14.619 2.051 9.918 1.00 83.00 92 GLU A O 1
ATOM 687 N N . LEU A 1 93 ? -13.653 0.902 8.247 1.00 85.62 93 LEU A N 1
ATOM 688 C CA . LEU A 1 93 ? -12.308 0.951 8.769 1.00 85.62 93 LEU A CA 1
ATOM 689 C C . LEU A 1 93 ? -11.439 1.577 7.703 1.00 85.62 93 LEU A C 1
ATOM 691 O O . LEU A 1 93 ? -11.405 1.111 6.564 1.00 85.62 93 LEU A O 1
ATOM 695 N N . PHE A 1 94 ? -10.685 2.583 8.112 1.00 85.19 94 PHE A N 1
ATOM 696 C CA . PHE A 1 94 ? -9.673 3.171 7.267 1.00 85.19 94 PHE A CA 1
ATOM 697 C C . PHE A 1 94 ? -8.308 3.072 7.904 1.00 85.19 94 PHE A C 1
ATOM 699 O O . PHE A 1 94 ? -8.153 3.143 9.124 1.00 85.19 94 PHE A O 1
ATOM 706 N N . LEU A 1 95 ? -7.313 2.965 7.036 1.00 85.75 95 LEU A N 1
ATOM 707 C CA . LEU A 1 95 ? -5.919 3.005 7.411 1.00 85.75 95 LEU A CA 1
ATOM 708 C C . LEU A 1 95 ? -5.235 4.138 6.657 1.00 85.75 95 LEU A C 1
ATOM 710 O O . LEU A 1 95 ? -5.184 4.143 5.427 1.00 85.75 95 LEU A O 1
ATOM 714 N N . THR A 1 96 ? -4.684 5.081 7.412 1.00 83.81 96 THR A N 1
ATOM 715 C CA . THR A 1 96 ? -3.938 6.214 6.866 1.00 83.81 96 THR A CA 1
ATOM 716 C C . THR A 1 96 ? -2.454 5.987 7.038 1.00 83.81 96 THR A C 1
ATOM 718 O O . THR A 1 96 ? -1.975 5.785 8.152 1.00 83.81 96 THR A O 1
ATOM 721 N N . SER A 1 97 ? -1.717 6.050 5.930 1.00 84.25 97 SER A N 1
ATOM 722 C CA . SER A 1 97 ? -0.257 6.050 5.983 1.00 84.25 97 SER A CA 1
ATOM 723 C C . SER A 1 97 ? 0.279 7.398 6.496 1.00 84.25 97 SER A C 1
ATOM 725 O O . SER A 1 97 ? -0.382 8.426 6.313 1.00 84.25 97 SER A O 1
ATOM 727 N N . PRO A 1 98 ? 1.501 7.442 7.063 1.00 83.94 98 PRO A N 1
ATOM 728 C CA . PRO A 1 98 ? 2.152 8.697 7.454 1.00 83.94 98 PRO A CA 1
ATOM 729 C C . PRO A 1 98 ? 2.303 9.707 6.306 1.00 83.94 98 PRO A C 1
ATOM 731 O O . PRO A 1 98 ? 2.359 10.907 6.549 1.00 83.94 98 PRO A O 1
ATOM 734 N N . MET A 1 99 ? 2.334 9.235 5.053 1.00 78.38 99 MET A N 1
ATOM 735 C CA . MET A 1 99 ? 2.452 10.074 3.853 1.00 78.38 99 MET A CA 1
ATOM 736 C C . MET A 1 99 ? 1.111 10.663 3.381 1.00 78.38 99 MET A C 1
ATOM 738 O O . MET A 1 99 ? 1.041 11.229 2.295 1.00 78.38 99 MET A O 1
ATOM 742 N N . GLY A 1 100 ? 0.053 10.548 4.189 1.00 64.88 100 GLY A N 1
ATOM 743 C CA . GLY A 1 100 ? -1.239 11.170 3.929 1.00 64.88 100 GLY A CA 1
ATOM 744 C C . GLY A 1 100 ? -2.103 10.343 2.983 1.00 64.88 100 GLY A C 1
ATOM 745 O O . GLY A 1 100 ? -1.879 10.247 1.779 1.00 64.88 100 GLY A O 1
ATOM 746 N N . THR A 1 101 ? -3.143 9.731 3.531 1.00 52.53 101 THR A N 1
ATOM 747 C CA . THR A 1 101 ? -4.251 9.160 2.759 1.00 52.53 101 THR A CA 1
ATOM 748 C C . THR A 1 101 ? -5.495 9.386 3.607 1.00 52.53 101 THR A C 1
ATOM 750 O O . THR A 1 101 ? -5.620 8.777 4.669 1.00 52.53 101 THR A O 1
ATOM 753 N N . ASN A 1 102 ? -6.318 10.365 3.228 1.00 48.81 102 ASN A N 1
ATOM 754 C CA . ASN A 1 102 ? -7.409 10.861 4.071 1.00 48.81 102 ASN A CA 1
ATOM 755 C C . ASN A 1 102 ? -8.492 9.793 4.263 1.00 48.81 102 ASN A C 1
ATOM 757 O O . ASN A 1 102 ? -8.963 9.249 3.264 1.00 48.81 102 ASN A O 1
ATOM 761 N N . PRO A 1 103 ? -8.930 9.544 5.504 1.00 51.22 103 PRO A N 1
ATOM 762 C CA . PRO A 1 103 ? -10.118 8.756 5.761 1.00 51.22 103 PRO A CA 1
ATOM 763 C C . PRO A 1 103 ? -11.252 9.623 6.323 1.00 51.22 103 PRO A C 1
ATOM 765 O O . PRO A 1 103 ? -11.069 10.324 7.321 1.00 51.22 103 PRO A O 1
ATOM 768 N N . ASP A 1 104 ? -12.424 9.550 5.698 1.00 44.59 104 ASP A N 1
ATOM 769 C CA . ASP A 1 104 ? -13.679 10.016 6.304 1.00 44.59 104 ASP A CA 1
ATOM 770 C C . ASP A 1 104 ? -14.268 8.919 7.233 1.00 44.59 104 ASP A C 1
ATOM 772 O O . ASP A 1 104 ? -13.621 7.910 7.470 1.00 44.59 104 ASP A O 1
ATOM 776 N N . SER A 1 105 ? -15.414 9.139 7.887 1.00 40.94 105 SER A N 1
ATOM 777 C CA . SER A 1 105 ? -15.788 8.571 9.210 1.00 40.94 105 SER A CA 1
ATOM 778 C C . SER A 1 105 ? -16.886 7.487 9.255 1.00 40.94 105 SER A C 1
ATOM 780 O O . SER A 1 105 ? -17.958 7.779 8.732 1.00 40.94 105 SER A O 1
ATOM 782 N N . TRP A 1 106 ? -16.756 6.359 10.003 1.00 47.62 106 TRP A N 1
ATOM 783 C CA . TRP A 1 106 ? -17.892 5.419 10.285 1.00 47.62 106 TRP A CA 1
ATOM 784 C C . TRP A 1 106 ? -17.733 4.513 11.549 1.00 47.62 106 TRP A C 1
ATOM 786 O O . TRP A 1 106 ? -16.852 4.752 12.372 1.00 47.62 106 TRP A O 1
ATOM 796 N N . ARG A 1 107 ? -18.644 3.531 11.769 1.00 39.28 107 ARG A N 1
ATOM 797 C CA . ARG A 1 107 ? -19.082 3.015 13.103 1.00 39.28 107 ARG A CA 1
ATOM 798 C C . ARG A 1 107 ? -18.272 1.820 13.666 1.00 39.28 107 ARG A C 1
ATOM 800 O O . ARG A 1 107 ? -17.576 1.153 12.910 1.00 39.28 107 ARG A O 1
ATOM 807 N N . GLY A 1 108 ? -18.396 1.504 14.978 1.00 51.22 108 GLY A N 1
ATOM 808 C CA . GLY A 1 108 ? -17.971 0.204 15.556 1.00 51.22 108 GLY A CA 1
ATOM 809 C C . GLY A 1 108 ? -17.670 0.002 17.033 1.00 51.22 108 GLY A C 1
ATOM 810 O O . GLY A 1 108 ? -18.050 0.783 17.876 1.00 51.22 108 GLY A O 1
ATOM 811 N N . PHE A 1 109 ? -17.003 -1.095 17.381 1.00 45.91 109 PHE A N 1
ATOM 812 C CA . PHE A 1 109 ? -16.206 -1.188 18.612 1.00 45.91 109 PHE A CA 1
ATOM 813 C C . PHE A 1 109 ? -14.922 -1.904 18.239 1.00 45.91 109 PHE A C 1
ATOM 815 O O . PHE A 1 109 ? -14.989 -2.943 17.586 1.00 45.91 109 PHE A O 1
ATOM 822 N N . VAL A 1 110 ? -13.768 -1.395 18.662 1.00 61.84 110 VAL A N 1
ATOM 823 C CA . VAL A 1 110 ? -12.474 -2.042 18.412 1.00 61.84 110 VAL A CA 1
ATOM 824 C C . VAL A 1 110 ? -11.954 -2.577 19.744 1.00 61.84 110 VAL A C 1
ATOM 826 O O . VAL A 1 110 ? -11.699 -1.826 20.681 1.00 61.84 110 VAL A O 1
ATOM 829 N N . ARG A 1 111 ? -11.830 -3.903 19.847 1.00 58.59 111 ARG A N 1
ATOM 830 C CA . ARG A 1 111 ? -11.217 -4.602 20.988 1.00 58.59 111 ARG A CA 1
ATOM 831 C C . ARG A 1 111 ? -9.697 -4.462 20.992 1.00 58.59 111 ARG A C 1
ATOM 833 O O . ARG A 1 111 ? -9.084 -4.516 22.050 1.00 58.59 111 ARG A O 1
ATOM 840 N N . GLY A 1 112 ? -9.112 -4.327 19.809 1.00 78.12 112 GLY A N 1
ATOM 841 C CA . GLY A 1 112 ? -7.692 -4.093 19.608 1.00 78.12 112 GLY A CA 1
ATOM 842 C C . GLY A 1 112 ? -7.329 -4.190 18.133 1.00 78.12 112 GLY A C 1
ATOM 843 O O . GLY A 1 112 ? -8.104 -4.719 17.331 1.00 78.12 112 GLY A O 1
ATOM 844 N N . TRP A 1 113 ? -6.160 -3.678 17.768 1.00 88.69 113 TRP A N 1
ATOM 845 C CA . TRP A 1 113 ? -5.629 -3.846 16.422 1.00 88.69 113 TRP A CA 1
ATOM 846 C C . TRP A 1 113 ? -4.109 -3.959 16.415 1.00 88.69 113 TRP A C 1
ATOM 848 O O . TRP A 1 113 ? -3.435 -3.373 17.261 1.00 88.69 113 TRP A O 1
ATOM 858 N N . SER A 1 114 ? -3.569 -4.702 15.453 1.00 92.31 114 SER A N 1
ATOM 859 C C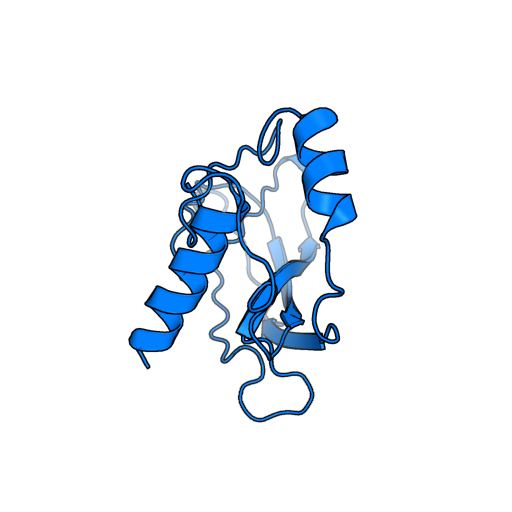A . SER A 1 114 ? -2.134 -4.758 15.186 1.00 92.31 114 SER A CA 1
ATOM 860 C C . SER A 1 114 ? -1.819 -4.364 13.751 1.00 92.31 114 SER A C 1
ATOM 862 O O . SER A 1 114 ? -2.615 -4.576 12.831 1.00 92.31 114 SER A O 1
ATOM 864 N N . LEU A 1 115 ? -0.648 -3.759 13.578 1.00 93.75 115 LEU A N 1
ATOM 865 C CA . LEU A 1 115 ? -0.118 -3.352 12.288 1.00 93.75 115 LEU A CA 1
ATOM 866 C C . LEU A 1 115 ? 1.002 -4.303 11.888 1.00 93.75 115 LEU A C 1
ATOM 868 O O . LEU A 1 115 ? 1.969 -4.496 12.624 1.00 93.75 115 LEU A O 1
ATOM 872 N N . VAL A 1 116 ? 0.888 -4.850 10.687 1.00 96.06 116 VAL A N 1
ATOM 873 C CA . VAL A 1 116 ? 1.916 -5.679 10.072 1.00 96.06 116 VAL A CA 1
ATOM 874 C C . VAL A 1 116 ? 2.324 -5.049 8.751 1.00 96.06 116 VAL A C 1
ATOM 876 O O . VAL A 1 116 ? 1.484 -4.725 7.907 1.00 96.06 116 VAL A O 1
ATOM 879 N N . LEU A 1 117 ? 3.631 -4.892 8.569 1.00 96.12 117 LEU A N 1
ATOM 880 C CA . LEU A 1 117 ? 4.230 -4.361 7.354 1.00 96.12 117 LEU A CA 1
ATOM 881 C C . LEU A 1 117 ? 5.009 -5.459 6.637 1.00 96.12 117 LEU A C 1
ATOM 883 O O . LEU A 1 117 ? 5.758 -6.226 7.249 1.00 96.12 117 LEU A O 1
ATOM 887 N N . HIS A 1 118 ? 4.867 -5.496 5.319 1.00 97.31 118 HIS A N 1
ATOM 888 C CA . HIS A 1 118 ? 5.656 -6.342 4.442 1.00 97.31 118 HIS A CA 1
ATOM 889 C C . HIS A 1 118 ? 6.355 -5.504 3.391 1.00 97.31 118 HIS A C 1
ATOM 891 O O . HIS A 1 118 ? 5.767 -4.579 2.828 1.00 97.31 118 HIS A O 1
ATOM 897 N N . GLY A 1 119 ? 7.588 -5.879 3.088 1.00 96.69 119 GLY A N 1
ATOM 898 C CA . GLY A 1 119 ? 8.343 -5.259 2.016 1.00 96.69 119 GLY A CA 1
ATOM 899 C C . GLY A 1 119 ? 9.819 -5.577 2.113 1.00 96.69 119 GLY A C 1
ATOM 900 O O . GLY A 1 119 ? 10.201 -6.597 2.688 1.00 96.69 119 GLY A O 1
ATOM 901 N N . THR A 1 120 ? 10.657 -4.701 1.576 1.00 96.38 120 THR A N 1
ATOM 902 C CA . THR A 1 120 ? 12.101 -4.922 1.499 1.00 96.38 120 THR A CA 1
ATOM 903 C C . THR A 1 120 ? 12.872 -3.921 2.352 1.00 96.38 120 THR A C 1
ATOM 905 O O . THR A 1 120 ? 12.442 -2.794 2.612 1.00 96.38 120 THR A O 1
ATOM 908 N N . ARG A 1 121 ? 14.06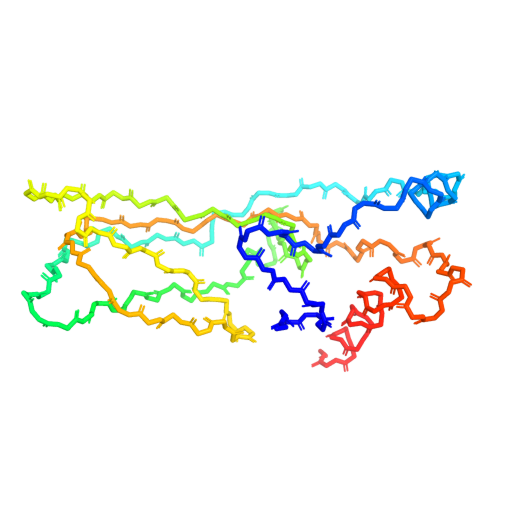2 -4.331 2.797 1.00 94.75 121 ARG A N 1
ATOM 909 C CA . ARG A 1 121 ? 15.015 -3.436 3.467 1.00 94.75 121 ARG A CA 1
ATOM 910 C C . ARG A 1 121 ? 15.810 -2.593 2.472 1.00 94.75 121 ARG A C 1
ATOM 912 O O . ARG A 1 121 ? 16.045 -1.411 2.701 1.00 94.75 121 ARG A O 1
ATOM 919 N N . SER A 1 122 ? 16.237 -3.208 1.376 1.00 93.31 122 SER A N 1
ATOM 920 C CA . SER A 1 122 ? 16.996 -2.553 0.308 1.00 93.31 122 SER A CA 1
ATOM 921 C C . SER A 1 122 ? 16.062 -2.069 -0.793 1.00 93.31 122 SER A C 1
ATOM 923 O O . SER A 1 122 ? 14.997 -2.657 -0.988 1.00 93.31 122 SER A O 1
ATOM 925 N N . ALA A 1 123 ? 16.479 -1.028 -1.518 1.00 92.50 123 ALA A N 1
ATOM 926 C CA . ALA A 1 123 ? 15.690 -0.424 -2.587 1.00 92.50 123 ALA A CA 1
ATOM 927 C C . ALA A 1 123 ? 15.288 -1.471 -3.639 1.00 92.50 123 ALA A C 1
ATOM 929 O O . ALA A 1 123 ? 16.171 -2.057 -4.279 1.00 92.50 123 ALA A O 1
ATOM 930 N N . PRO A 1 124 ? 13.985 -1.724 -3.842 1.00 91.00 124 PRO A N 1
ATOM 931 C CA . PRO A 1 124 ? 13.541 -2.521 -4.967 1.00 91.00 124 PRO A CA 1
ATOM 932 C C . PRO A 1 124 ? 13.743 -1.705 -6.252 1.00 91.00 124 PRO A C 1
ATOM 934 O O . PRO A 1 124 ? 13.728 -0.473 -6.239 1.00 91.00 124 PRO A O 1
ATOM 937 N N . TYR A 1 125 ? 13.957 -2.399 -7.370 1.00 91.56 125 TYR A N 1
ATOM 938 C CA . TYR A 1 125 ? 14.087 -1.814 -8.716 1.00 91.56 125 TYR A CA 1
ATOM 939 C C . TYR A 1 125 ? 15.342 -0.976 -8.998 1.00 91.56 125 TYR A C 1
ATOM 941 O O . TYR A 1 125 ? 15.472 -0.459 -10.104 1.00 91.56 125 TYR A O 1
ATOM 949 N N . ALA A 1 126 ? 16.300 -0.880 -8.070 1.00 87.75 126 ALA A N 1
ATOM 950 C CA . ALA A 1 126 ? 17.525 -0.095 -8.276 1.00 87.75 126 ALA A CA 1
ATOM 951 C C . ALA A 1 126 ? 18.273 -0.468 -9.575 1.00 87.75 126 ALA A C 1
ATOM 953 O O . ALA A 1 126 ? 18.821 0.394 -10.258 1.00 87.75 126 ALA A O 1
ATOM 954 N N . GLN A 1 127 ? 18.230 -1.751 -9.941 1.00 88.81 127 GLN A N 1
ATOM 955 C CA . GLN A 1 127 ? 18.891 -2.314 -11.120 1.00 88.81 127 GLN A CA 1
ATOM 956 C C . GLN A 1 127 ? 18.036 -2.294 -12.398 1.00 88.81 127 GLN A C 1
ATOM 958 O O . GLN A 1 127 ? 18.475 -2.814 -13.422 1.00 88.81 127 GLN A O 1
ATOM 963 N N . LEU A 1 128 ? 16.805 -1.783 -12.333 1.00 90.12 128 LEU A N 1
ATOM 964 C CA . LEU A 1 128 ? 15.927 -1.665 -13.493 1.00 90.12 128 LEU A CA 1
ATOM 965 C C . LEU A 1 128 ? 16.063 -0.280 -14.113 1.00 90.12 128 LEU A C 1
ATOM 967 O O . LEU A 1 128 ? 16.120 0.727 -13.401 1.00 90.12 128 LEU A O 1
ATOM 971 N N . GLU A 1 129 ? 16.061 -0.236 -15.439 1.00 88.25 129 GLU A N 1
ATOM 972 C CA . GLU A 1 129 ? 16.030 1.002 -16.210 1.00 88.25 129 GLU A CA 1
ATOM 973 C C . GLU A 1 129 ? 14.655 1.135 -16.873 1.00 88.25 129 GLU A C 1
ATOM 975 O O . GLU A 1 129 ? 14.253 0.251 -17.637 1.00 88.25 129 GLU A O 1
ATOM 980 N N . PRO A 1 130 ? 13.881 2.186 -16.550 1.00 86.31 130 PRO A N 1
ATOM 981 C CA . PRO A 1 130 ? 12.599 2.409 -17.194 1.00 86.31 130 PRO A CA 1
ATOM 982 C C . PRO A 1 130 ? 12.811 2.804 -18.659 1.00 86.31 130 PRO A C 1
ATOM 984 O O . PRO A 1 130 ? 13.585 3.708 -18.959 1.00 86.31 130 PRO A O 1
ATOM 987 N N . GLN A 1 131 ? 12.090 2.147 -19.569 1.00 84.25 131 GLN A N 1
ATOM 988 C CA . GLN A 1 131 ? 12.117 2.480 -21.001 1.00 84.25 131 GLN A CA 1
ATOM 989 C C . GLN A 1 131 ? 11.424 3.817 -21.303 1.00 84.25 131 GLN A C 1
ATOM 991 O O . GLN A 1 131 ? 11.792 4.504 -22.250 1.00 84.25 131 GLN A O 1
ATOM 996 N N . ASP A 1 132 ? 10.432 4.179 -20.487 1.00 87.44 132 ASP A N 1
ATOM 997 C CA . ASP A 1 132 ? 9.672 5.423 -20.585 1.00 87.44 132 ASP A CA 1
ATOM 998 C C . ASP A 1 132 ? 9.809 6.220 -19.271 1.00 87.44 132 ASP A C 1
ATOM 1000 O O . ASP A 1 132 ? 9.478 5.680 -18.202 1.00 87.44 132 ASP A O 1
ATOM 1004 N N . PRO A 1 133 ? 10.267 7.489 -19.315 1.00 87.19 133 PRO A N 1
ATOM 1005 C CA . PRO A 1 133 ? 10.380 8.352 -18.137 1.00 87.19 133 PRO A CA 1
ATOM 1006 C C . PRO A 1 133 ? 9.040 8.650 -17.445 1.00 87.19 133 PRO A C 1
ATOM 1008 O O . PRO A 1 133 ? 9.041 9.049 -16.281 1.00 87.19 133 PRO A O 1
ATOM 1011 N N . HIS A 1 134 ? 7.905 8.440 -18.116 1.00 88.25 134 HIS A N 1
ATOM 1012 C CA . HIS A 1 134 ? 6.564 8.606 -17.549 1.00 88.25 134 HIS A CA 1
ATOM 1013 C C . HIS A 1 134 ? 5.939 7.291 -17.064 1.00 88.25 134 HIS A C 1
ATOM 1015 O O . HIS A 1 134 ? 4.828 7.285 -16.529 1.00 88.25 134 HIS A O 1
ATOM 1021 N N . SER A 1 135 ? 6.651 6.169 -17.200 1.00 91.69 135 SER A N 1
ATOM 1022 C CA . SER A 1 135 ? 6.177 4.879 -16.705 1.00 91.69 135 SER A CA 1
ATOM 1023 C C . SER A 1 135 ? 6.039 4.867 -15.179 1.00 91.69 135 SER A C 1
ATOM 1025 O O . SER A 1 135 ? 6.777 5.531 -14.448 1.00 91.69 135 SER A O 1
ATOM 1027 N N . LYS A 1 136 ? 5.145 4.014 -14.665 1.00 92.19 136 LYS A N 1
ATOM 1028 C CA . LYS A 1 136 ? 4.984 3.806 -13.214 1.00 92.19 136 LYS A CA 1
ATOM 1029 C C . LYS A 1 136 ? 6.299 3.413 -12.533 1.00 92.19 136 LYS A C 1
ATOM 1031 O O . LYS A 1 136 ? 6.553 3.834 -11.410 1.00 92.19 136 LYS A O 1
ATOM 1036 N N . LEU A 1 137 ? 7.139 2.634 -13.220 1.00 92.38 137 LEU A N 1
ATOM 1037 C CA . LEU A 1 137 ? 8.460 2.247 -12.727 1.00 92.38 137 LEU A CA 1
ATOM 1038 C C . LEU A 1 137 ? 9.382 3.462 -12.561 1.00 92.38 137 LEU A C 1
ATOM 1040 O O . LEU A 1 137 ? 10.043 3.571 -11.532 1.00 92.38 137 LEU A O 1
ATOM 1044 N N . ALA A 1 138 ? 9.404 4.376 -13.537 1.00 91.88 138 ALA A N 1
ATOM 1045 C CA . ALA A 1 138 ? 10.196 5.601 -13.458 1.00 91.88 138 ALA A CA 1
ATOM 1046 C C . ALA A 1 138 ? 9.750 6.490 -12.290 1.00 91.88 138 ALA A C 1
ATOM 1048 O O . ALA A 1 138 ? 10.587 6.948 -11.514 1.00 91.88 138 ALA A O 1
ATOM 1049 N N . VAL A 1 139 ? 8.434 6.664 -12.120 1.00 92.12 139 VAL A N 1
ATOM 1050 C CA . VAL A 1 139 ? 7.854 7.450 -11.019 1.00 92.12 139 VAL A CA 1
ATOM 1051 C C . VAL A 1 139 ? 8.253 6.872 -9.657 1.00 92.12 139 VAL A C 1
ATOM 1053 O O . VAL A 1 139 ? 8.760 7.597 -8.804 1.00 92.12 139 VAL A O 1
ATOM 1056 N N . VAL A 1 140 ? 8.098 5.557 -9.466 1.00 92.00 140 VAL A N 1
ATOM 1057 C CA . VAL A 1 140 ? 8.458 4.883 -8.206 1.00 92.00 140 VAL A CA 1
ATOM 1058 C C . VAL A 1 140 ? 9.962 4.941 -7.944 1.00 92.00 140 VAL A C 1
ATOM 1060 O O . VAL A 1 140 ? 10.371 5.214 -6.817 1.00 92.00 140 VAL A O 1
ATOM 1063 N N . LYS A 1 141 ? 10.795 4.707 -8.966 1.00 91.62 141 LYS A N 1
ATOM 1064 C CA . LYS A 1 141 ? 12.255 4.743 -8.818 1.00 91.62 141 LYS A CA 1
ATOM 1065 C C . LYS A 1 141 ? 12.731 6.132 -8.398 1.00 91.62 141 LYS A C 1
ATOM 1067 O O . LYS A 1 141 ? 13.461 6.239 -7.416 1.00 91.62 141 LYS A O 1
ATOM 1072 N N . LYS A 1 142 ? 12.232 7.178 -9.061 1.00 90.00 142 LYS A N 1
ATOM 1073 C CA . LYS A 1 142 ? 12.514 8.566 -8.692 1.00 90.00 142 LYS A CA 1
ATOM 1074 C C . LYS A 1 142 ? 12.106 8.857 -7.245 1.00 90.00 142 LYS A C 1
ATOM 1076 O O . LYS A 1 142 ? 12.901 9.389 -6.484 1.00 90.00 142 LYS A O 1
ATOM 1081 N N . ALA A 1 143 ? 10.914 8.425 -6.827 1.00 88.81 143 ALA A N 1
ATOM 1082 C CA . ALA A 1 143 ? 10.468 8.604 -5.446 1.00 88.81 143 ALA A CA 1
ATOM 1083 C C . ALA A 1 143 ? 11.358 7.867 -4.423 1.00 88.81 143 ALA A C 1
ATOM 1085 O O . ALA A 1 143 ? 11.564 8.361 -3.316 1.00 88.81 143 ALA A O 1
ATOM 1086 N N . HIS A 1 144 ? 11.892 6.686 -4.754 1.00 89.25 144 HIS A N 1
ATOM 1087 C CA . HIS A 1 144 ? 12.839 5.975 -3.886 1.00 89.25 144 HIS A CA 1
ATOM 1088 C C . HIS A 1 144 ? 14.181 6.706 -3.764 1.00 89.25 144 HIS A C 1
ATOM 1090 O O . HIS A 1 144 ? 14.745 6.748 -2.672 1.00 89.25 144 HIS A O 1
ATOM 1096 N N . GLU A 1 145 ? 14.677 7.281 -4.859 1.00 86.00 145 GLU A N 1
ATOM 1097 C CA . GLU A 1 145 ? 15.916 8.067 -4.891 1.00 86.00 145 GLU A CA 1
ATOM 1098 C C . GLU A 1 145 ? 15.763 9.382 -4.111 1.00 86.00 145 GLU A C 1
ATOM 1100 O O . GLU A 1 145 ? 16.573 9.667 -3.229 1.00 86.00 145 GLU A O 1
ATOM 1105 N N . ASP A 1 146 ? 14.676 10.122 -4.347 1.00 83.62 146 ASP A N 1
ATOM 1106 C CA . ASP A 1 146 ? 14.375 11.385 -3.664 1.00 83.62 146 ASP A CA 1
ATOM 1107 C C . ASP A 1 146 ? 14.224 11.177 -2.143 1.00 83.62 146 ASP A C 1
ATOM 1109 O O . ASP A 1 146 ? 14.796 11.918 -1.345 1.00 83.62 146 ASP A O 1
ATOM 1113 N N . ASN A 1 147 ? 13.524 10.119 -1.713 1.00 73.12 147 ASN A N 1
ATOM 1114 C CA . ASN A 1 147 ? 13.368 9.793 -0.290 1.00 73.12 147 ASN A CA 1
ATOM 1115 C C . ASN A 1 147 ? 14.663 9.283 0.366 1.00 73.12 147 ASN A C 1
ATOM 1117 O O . ASN A 1 147 ? 14.828 9.415 1.581 1.00 73.12 147 ASN A O 1
ATOM 1121 N N . ALA A 1 148 ? 15.583 8.694 -0.404 1.00 65.25 148 ALA A N 1
ATOM 1122 C CA . ALA A 1 148 ? 16.900 8.307 0.096 1.00 65.25 148 ALA A CA 1
ATOM 1123 C C . ALA A 1 148 ? 17.816 9.522 0.326 1.00 65.25 148 ALA A C 1
ATOM 1125 O O . ALA A 1 148 ? 18.682 9.453 1.193 1.00 65.25 148 ALA A O 1
ATOM 1126 N N . ALA A 1 149 ? 17.600 10.626 -0.399 1.00 57.28 149 ALA A N 1
ATOM 1127 C CA . ALA A 1 149 ? 18.361 11.871 -0.268 1.00 57.28 149 ALA A CA 1
ATOM 1128 C C . ALA A 1 149 ? 17.934 12.757 0.924 1.00 57.28 149 ALA A C 1
ATOM 1130 O O . ALA A 1 149 ? 18.607 13.739 1.223 1.00 57.28 149 ALA A O 1
ATOM 1131 N N . ILE A 1 150 ? 16.823 12.428 1.596 1.00 51.81 150 ILE A N 1
ATOM 1132 C CA . ILE A 1 150 ? 16.256 13.187 2.731 1.00 51.81 150 ILE A CA 1
ATOM 1133 C C . ILE A 1 150 ? 16.700 12.605 4.099 1.00 51.81 150 ILE A C 1
ATOM 1135 O O . ILE A 1 150 ? 16.315 13.111 5.152 1.00 51.81 150 ILE A O 1
ATOM 1139 N N . LYS A 1 151 ? 17.536 11.558 4.108 1.00 40.41 151 LYS A N 1
ATOM 1140 C CA . LYS A 1 151 ? 18.188 11.020 5.316 1.00 40.41 151 LYS A CA 1
ATOM 1141 C C . LYS A 1 151 ? 19.607 11.545 5.469 1.00 40.41 151 LYS A C 1
ATOM 1143 O O . LYS A 1 151 ? 19.991 11.783 6.634 1.00 40.41 151 LYS A O 1
#

Radius of gyration: 18.47 Å; chains: 1; bounding box: 43×24×49 Å

pLDDT: mean 85.33, std 13.42, range [39.28, 97.62]

Foldseek 3Di:
DDLLPQDQDPVAGSHDDDPVLVVVCVVQDDDWDDKAKAFFDKDQAWDAADPDDADDDDRDGPCQPPDPRRADDFDDKDKAWDWDDPDPVQDDDDDADPSDDDDDHTHTITSMITIMTMDDPDDTCPVPDDPDCPDPSNSNNVSVVVVVVVD